Protein AF-A0A9D6NL72-F1 (afdb_monomer_lite)

Sequence (168 aa):
MSGSTNFSNKGLKDNWEESTFVHFDPADEEAMTNRAQSVAQFDDLWKNEAFELTSRDVAAYWKRYKPEEGREYQIREAQQAAVNDVIHRIEEYERQSARWVQSLTRREDIANRAEELRSKGIAEGYADLMAIREVLGDRAYYEGLYEMPAYKELRELQTSIREWKERG

pLDDT: mean 90.3, std 6.13, range [62.0, 96.88]

Structure (mmCIF, N/CA/C/O backbone):
data_AF-A0A9D6NL72-F1
#
_entry.id   AF-A0A9D6NL72-F1
#
loop_
_atom_site.group_PDB
_atom_site.id
_atom_site.type_symbol
_atom_site.label_atom_id
_atom_site.label_alt_id
_atom_site.label_comp_id
_atom_site.label_asym_id
_atom_site.label_entity_id
_atom_site.label_seq_id
_atom_site.pdbx_PDB_ins_code
_atom_site.Cartn_x
_atom_site.Cartn_y
_atom_site.Cartn_z
_atom_site.occupancy
_atom_site.B_iso_or_equiv
_atom_site.auth_seq_id
_atom_site.auth_comp_id
_atom_site.auth_asym_id
_atom_site.auth_atom_id
_atom_site.pdbx_PDB_model_num
ATOM 1 N N . MET A 1 1 ? -1.101 -17.900 13.205 1.00 63.72 1 MET A N 1
ATOM 2 C CA . MET A 1 1 ? 0.141 -17.528 13.915 1.00 63.72 1 MET A CA 1
ATOM 3 C C . MET A 1 1 ? 0.130 -16.018 14.017 1.00 63.72 1 MET A C 1
ATOM 5 O O . MET A 1 1 ? -0.232 -15.385 13.035 1.00 63.72 1 MET A O 1
ATOM 9 N N . SER A 1 2 ? 0.420 -15.472 15.189 1.00 75.69 2 SER A N 1
ATOM 10 C CA . SER A 1 2 ? 0.503 -14.028 15.437 1.00 75.69 2 SER A CA 1
ATOM 11 C C . SER A 1 2 ? 1.735 -13.776 16.296 1.00 75.69 2 SER A C 1
ATOM 13 O O . SER A 1 2 ? 2.077 -14.640 17.100 1.00 75.69 2 SER A O 1
ATOM 15 N N . GLY A 1 3 ? 2.426 -12.659 16.118 1.00 79.00 3 GLY A N 1
ATOM 16 C CA . GLY A 1 3 ? 3.659 -12.393 16.849 1.00 79.00 3 GLY A CA 1
ATOM 17 C C . GLY A 1 3 ? 4.455 -11.233 16.273 1.00 79.00 3 GLY A C 1
ATOM 18 O O . GLY A 1 3 ? 4.013 -10.571 15.335 1.00 79.00 3 GLY A O 1
ATOM 19 N N . SER A 1 4 ? 5.640 -11.015 16.834 1.00 80.81 4 SER A N 1
ATOM 20 C CA . SER A 1 4 ? 6.586 -9.981 16.398 1.00 80.81 4 SER A CA 1
ATOM 21 C C . SER A 1 4 ? 7.602 -10.492 15.365 1.00 80.81 4 SER A C 1
ATOM 23 O O . SER A 1 4 ? 8.310 -9.711 14.731 1.00 80.81 4 SER A O 1
ATOM 25 N N . THR A 1 5 ? 7.654 -11.810 15.143 1.00 81.06 5 THR A N 1
ATOM 26 C CA . THR A 1 5 ? 8.621 -12.447 14.246 1.00 81.06 5 THR A CA 1
ATOM 27 C C . THR A 1 5 ? 8.375 -12.106 12.774 1.00 81.06 5 THR A C 1
ATOM 29 O O . THR A 1 5 ? 7.469 -12.634 12.131 1.00 81.06 5 THR A O 1
ATOM 32 N N . ASN A 1 6 ? 9.275 -11.312 12.195 1.00 78.25 6 ASN A N 1
ATOM 33 C CA . ASN A 1 6 ? 9.393 -11.174 10.743 1.00 78.25 6 ASN A CA 1
ATOM 34 C C . ASN A 1 6 ? 10.113 -12.387 10.129 1.00 78.25 6 ASN A C 1
ATOM 36 O O . ASN A 1 6 ? 11.106 -12.870 10.681 1.00 78.25 6 ASN A O 1
ATOM 40 N N . PHE A 1 7 ? 9.697 -12.820 8.931 1.00 78.00 7 PHE A N 1
ATOM 41 C CA . PHE A 1 7 ? 10.355 -13.886 8.152 1.00 78.00 7 PHE A CA 1
ATOM 42 C C . PHE A 1 7 ? 11.692 -13.423 7.548 1.00 78.00 7 PHE A C 1
ATOM 44 O O . PHE A 1 7 ? 11.867 -13.294 6.340 1.00 78.00 7 PHE A O 1
ATOM 51 N N . SER A 1 8 ? 12.666 -13.171 8.415 1.00 79.69 8 SER A N 1
ATOM 52 C CA . SER A 1 8 ? 14.038 -12.820 8.059 1.00 79.69 8 SER A CA 1
ATOM 53 C C . SER A 1 8 ? 15.014 -13.700 8.834 1.00 79.69 8 SER A C 1
ATOM 55 O O . SER A 1 8 ? 14.681 -14.211 9.901 1.00 79.69 8 SER A O 1
ATOM 57 N N . ASN A 1 9 ? 16.244 -13.860 8.331 1.00 77.38 9 ASN A N 1
ATOM 58 C CA . ASN A 1 9 ? 17.269 -14.636 9.042 1.00 77.38 9 ASN A CA 1
ATOM 59 C C . ASN A 1 9 ? 17.482 -14.133 10.477 1.00 77.38 9 ASN A C 1
ATOM 61 O O . ASN A 1 9 ? 17.603 -14.951 11.380 1.00 77.38 9 ASN A O 1
ATOM 65 N N . LYS A 1 10 ? 17.467 -12.809 10.681 1.00 82.00 10 LYS A N 1
ATOM 66 C CA . LYS A 1 10 ? 17.586 -12.207 12.013 1.00 82.00 10 LYS A CA 1
ATOM 67 C C . LYS A 1 10 ? 16.342 -12.447 12.864 1.00 82.00 10 LYS A C 1
ATOM 69 O O . LYS A 1 10 ? 16.473 -12.896 13.992 1.00 82.00 10 LYS A O 1
ATOM 74 N N . GLY A 1 11 ? 15.148 -12.215 12.315 1.00 76.69 11 GLY A N 1
ATOM 75 C CA . GLY A 1 11 ? 13.885 -12.422 13.034 1.00 76.69 11 GLY A CA 1
ATOM 76 C C . GLY A 1 11 ? 13.676 -13.870 13.487 1.00 76.69 11 GLY A C 1
ATOM 77 O O . GLY A 1 11 ? 13.162 -14.105 14.570 1.00 76.69 11 GLY A O 1
ATOM 78 N N . LEU A 1 12 ? 14.128 -14.845 12.693 1.00 82.19 12 LEU A N 1
ATOM 79 C CA . LEU A 1 12 ? 13.961 -16.271 12.991 1.00 82.19 12 LEU A CA 1
ATOM 80 C C . LEU A 1 12 ? 15.052 -16.868 13.896 1.00 82.19 12 LEU A C 1
ATOM 82 O O . LEU A 1 12 ? 14.870 -17.987 14.373 1.00 82.19 12 LEU A O 1
ATOM 86 N N . LYS A 1 13 ? 16.204 -16.203 14.068 1.00 79.88 13 LYS A N 1
ATOM 87 C CA . LYS A 1 13 ? 17.376 -16.800 14.744 1.00 79.88 13 LYS A CA 1
ATOM 88 C C . LYS A 1 13 ? 18.027 -15.929 15.808 1.00 79.88 13 LYS A C 1
ATOM 90 O O . LYS A 1 13 ? 18.525 -16.474 16.787 1.00 79.88 13 LYS A O 1
ATOM 95 N N . ASP A 1 14 ? 18.061 -14.619 15.596 1.00 79.75 14 ASP A N 1
ATOM 96 C CA . ASP A 1 14 ? 18.924 -13.716 16.360 1.00 79.75 14 ASP A CA 1
ATOM 97 C C . ASP A 1 14 ? 18.118 -12.788 17.274 1.00 79.75 14 ASP A C 1
ATOM 99 O O . ASP A 1 14 ? 18.535 -12.497 18.394 1.00 79.75 14 ASP A O 1
ATOM 103 N N . ASN A 1 15 ? 16.969 -12.304 16.798 1.00 84.38 15 ASN A N 1
ATOM 104 C CA . ASN A 1 15 ? 16.123 -11.403 17.563 1.00 84.38 15 ASN A CA 1
ATOM 105 C C . ASN A 1 15 ? 15.346 -12.164 18.644 1.00 84.38 15 ASN A C 1
ATOM 107 O O . ASN A 1 15 ? 14.876 -13.282 18.430 1.00 84.38 15 ASN A O 1
ATOM 111 N N . TRP A 1 16 ? 15.148 -11.508 19.787 1.00 78.31 16 TRP A N 1
ATOM 112 C CA . TRP A 1 16 ? 14.201 -11.971 20.794 1.00 78.31 16 TRP A CA 1
ATOM 113 C C . TRP A 1 16 ? 12.782 -11.624 20.344 1.00 78.31 16 TRP A C 1
ATOM 115 O O . TRP A 1 16 ? 12.277 -10.541 20.629 1.00 78.31 16 TRP A O 1
ATOM 125 N N . GLU A 1 17 ? 12.172 -12.533 19.595 1.00 84.00 17 GLU A N 1
ATOM 126 C CA . GLU A 1 17 ? 10.813 -12.390 19.078 1.00 84.00 17 GLU A CA 1
ATOM 127 C C . GLU A 1 17 ? 9.864 -13.364 19.783 1.00 84.00 17 GLU A C 1
ATOM 129 O O . GLU A 1 17 ? 10.260 -14.461 20.182 1.00 84.00 17 GLU A O 1
ATOM 134 N N . GLU A 1 18 ? 8.590 -12.992 19.882 1.00 81.12 18 GLU A N 1
ATOM 135 C CA . GLU A 1 18 ? 7.537 -13.861 20.402 1.00 81.12 18 GLU A CA 1
ATOM 136 C C . GLU A 1 18 ? 6.567 -14.232 19.279 1.00 81.12 18 GLU A C 1
ATOM 138 O O . GLU A 1 18 ? 6.114 -13.381 18.510 1.00 81.12 18 GLU A O 1
ATOM 143 N N . SER A 1 19 ? 6.260 -15.524 19.175 1.00 82.38 19 SER A N 1
ATOM 144 C CA . SER A 1 19 ? 5.306 -16.069 18.212 1.00 82.38 19 SER A CA 1
ATOM 145 C C . SER A 1 19 ? 4.296 -16.952 18.928 1.00 82.38 19 SER A C 1
ATOM 147 O O . SER A 1 19 ? 4.653 -17.947 19.558 1.00 82.38 19 SER A O 1
ATOM 149 N N . THR A 1 20 ? 3.022 -16.627 18.758 1.00 80.69 20 THR A N 1
ATOM 150 C CA . THR A 1 20 ? 1.893 -17.359 19.325 1.00 80.69 20 THR A CA 1
ATOM 151 C C . THR A 1 20 ? 1.217 -18.200 18.251 1.00 80.69 20 THR A C 1
ATOM 153 O O . THR A 1 20 ? 0.827 -17.731 17.169 1.00 80.69 20 THR A O 1
ATOM 156 N N . PHE A 1 21 ? 1.041 -19.479 18.567 1.00 82.31 21 PHE A N 1
ATOM 157 C CA . PHE A 1 21 ? 0.186 -20.366 17.797 1.00 82.31 21 PHE A CA 1
ATOM 158 C C . PHE A 1 21 ? -1.257 -20.225 18.281 1.00 82.31 21 PHE A C 1
ATOM 160 O O . PHE A 1 21 ? -1.546 -20.415 19.458 1.00 82.31 21 PHE A O 1
ATOM 167 N N . VAL A 1 22 ? -2.157 -19.894 17.358 1.00 80.75 22 VAL A N 1
ATOM 168 C CA . VAL A 1 22 ? -3.591 -19.765 17.632 1.00 80.75 22 VAL A CA 1
ATOM 169 C C . VAL A 1 22 ? -4.290 -20.957 16.995 1.00 80.75 22 VAL A C 1
ATOM 171 O O . VAL A 1 22 ? -4.185 -21.155 15.782 1.00 80.75 22 VAL A O 1
ATOM 174 N N . HIS A 1 23 ? -4.978 -21.746 17.817 1.00 84.75 23 HIS A N 1
ATOM 175 C CA . HIS A 1 23 ? -5.867 -22.813 17.376 1.00 84.75 23 HIS A CA 1
ATOM 176 C C . HIS A 1 23 ? -7.314 -22.348 17.537 1.00 84.75 23 HIS A C 1
ATOM 178 O O . HIS A 1 23 ? -7.671 -21.829 18.590 1.00 84.75 23 HIS A O 1
ATOM 184 N N . PHE A 1 24 ? -8.128 -22.532 16.500 1.00 85.62 24 PHE A N 1
ATOM 185 C CA . PHE A 1 24 ? -9.553 -22.216 16.537 1.00 85.62 24 PHE A CA 1
ATOM 186 C C . PHE A 1 24 ? -10.331 -23.517 16.704 1.00 85.62 24 PHE A C 1
ATOM 188 O O . PHE A 1 24 ? -10.305 -24.353 15.796 1.00 85.62 24 PHE A O 1
ATOM 195 N N . ASP A 1 25 ? -10.989 -23.685 17.850 1.00 88.44 25 ASP A N 1
ATOM 196 C CA . ASP A 1 25 ? -11.891 -24.810 18.083 1.00 88.44 25 ASP A CA 1
ATOM 197 C C . ASP A 1 25 ? -13.162 -24.621 17.232 1.00 88.44 25 ASP A C 1
ATOM 199 O O . ASP A 1 25 ? -13.852 -23.614 17.393 1.00 88.44 25 ASP A O 1
ATOM 203 N N . PRO A 1 26 ? -13.497 -25.552 16.319 1.00 89.44 26 PRO A N 1
ATOM 204 C CA . PRO A 1 26 ? -14.709 -25.455 15.511 1.00 89.44 26 PRO A CA 1
ATOM 205 C C . PRO A 1 26 ? -16.014 -25.467 16.320 1.00 89.44 26 PRO A C 1
ATOM 207 O O . PRO A 1 26 ? -17.045 -25.075 15.777 1.00 89.44 26 PRO A O 1
ATOM 210 N N . ALA A 1 27 ? -15.990 -25.953 17.566 1.00 91.88 27 ALA A N 1
ATOM 211 C CA . ALA A 1 27 ? -17.151 -25.974 18.455 1.00 91.88 27 ALA A CA 1
ATOM 212 C C . ALA A 1 27 ? -17.372 -24.645 19.203 1.00 91.88 27 ALA A C 1
ATOM 214 O O . ALA A 1 27 ? -18.430 -24.461 19.804 1.00 91.88 27 ALA A O 1
ATOM 215 N N . ASP A 1 28 ? -16.401 -23.731 19.165 1.00 92.12 28 ASP A N 1
ATOM 216 C CA . ASP A 1 28 ? -16.479 -22.410 19.784 1.00 92.12 28 ASP A CA 1
ATOM 217 C C . ASP A 1 28 ? -16.898 -21.360 18.737 1.00 92.12 28 ASP A C 1
ATOM 219 O O . ASP A 1 28 ? -16.145 -21.003 17.823 1.00 92.12 28 ASP A O 1
ATOM 223 N N . GLU A 1 29 ? -18.133 -20.866 18.860 1.00 90.25 29 GLU A N 1
ATOM 224 C CA . GLU A 1 29 ? -18.705 -19.871 17.945 1.00 90.25 29 GLU A CA 1
ATOM 225 C C . GLU A 1 29 ? -17.948 -18.532 17.969 1.00 90.25 29 GLU A C 1
ATOM 227 O O . GLU A 1 29 ? -17.816 -17.876 16.928 1.00 90.25 29 GLU A O 1
ATOM 232 N N . GLU A 1 30 ? -17.408 -18.127 19.122 1.00 86.94 30 GLU A N 1
ATOM 233 C CA . GLU A 1 30 ? -16.637 -16.890 19.255 1.00 86.94 30 GLU A CA 1
ATOM 234 C C . GLU A 1 30 ? -15.282 -17.037 18.553 1.00 86.94 30 GLU A C 1
ATOM 236 O O . GLU A 1 30 ? -14.889 -16.182 17.752 1.00 86.94 30 GLU A O 1
ATOM 241 N N . ALA A 1 31 ? -14.604 -18.172 18.755 1.00 85.56 31 ALA A N 1
ATOM 242 C CA . ALA A 1 31 ? -13.355 -18.485 18.062 1.00 85.56 31 ALA A CA 1
ATOM 243 C C . ALA A 1 31 ? -13.540 -18.510 16.534 1.00 85.56 31 ALA A C 1
ATOM 245 O O . ALA A 1 31 ? -12.722 -17.960 15.788 1.00 85.56 31 ALA A O 1
ATOM 246 N N . MET A 1 32 ? -14.636 -19.100 16.053 1.00 89.94 32 MET A N 1
ATOM 247 C CA . MET A 1 32 ? -14.954 -19.143 14.625 1.00 89.94 32 MET A CA 1
ATOM 248 C C . MET A 1 32 ? -15.306 -17.766 14.051 1.00 89.94 32 MET A C 1
ATOM 250 O O . MET A 1 32 ? -14.916 -17.463 12.918 1.00 89.94 32 MET A O 1
ATOM 254 N N . THR A 1 33 ? -15.958 -16.907 14.836 1.00 86.56 33 THR A N 1
ATOM 255 C CA . THR A 1 33 ? -16.224 -15.510 14.461 1.00 86.56 33 THR A CA 1
ATOM 256 C C . THR A 1 33 ? -14.925 -14.716 14.335 1.00 86.56 33 THR A C 1
ATOM 258 O O . THR A 1 33 ? -14.700 -14.066 13.312 1.00 86.56 33 THR A O 1
ATOM 261 N N . ASN A 1 34 ? -14.021 -14.833 15.311 1.00 83.69 34 ASN A N 1
ATOM 262 C CA . ASN A 1 34 ? -12.712 -14.175 15.279 1.00 83.69 34 ASN A CA 1
ATOM 263 C C . ASN A 1 34 ? -11.877 -14.633 14.075 1.00 83.69 34 ASN A C 1
ATOM 265 O O . ASN A 1 34 ? -11.286 -13.813 13.372 1.00 83.69 34 ASN A O 1
ATOM 269 N N . ARG A 1 35 ? -11.889 -15.937 13.767 1.00 85.94 35 ARG A N 1
ATOM 270 C CA . ARG A 1 35 ? -11.243 -16.474 12.563 1.00 85.94 35 ARG A CA 1
ATOM 271 C C . ARG A 1 35 ? -11.815 -15.854 11.288 1.00 85.94 35 ARG A C 1
ATOM 273 O O . ARG A 1 35 ? -11.047 -15.463 10.410 1.00 85.94 35 ARG A O 1
ATOM 280 N N . ALA A 1 36 ? -13.141 -15.784 11.170 1.00 87.38 36 ALA A N 1
ATOM 281 C CA . ALA A 1 36 ? -13.799 -15.202 10.003 1.00 87.38 36 ALA A CA 1
ATOM 282 C C . ALA A 1 36 ? -13.441 -13.717 9.836 1.00 87.38 36 ALA A C 1
ATOM 284 O O . ALA A 1 36 ? -13.158 -13.283 8.721 1.00 87.38 36 ALA A O 1
ATOM 285 N N . GLN A 1 37 ? -13.369 -12.963 10.937 1.00 84.56 37 GLN A N 1
ATOM 286 C CA . GLN A 1 37 ? -12.920 -11.570 10.923 1.00 84.56 37 GLN A CA 1
ATOM 287 C C . GLN A 1 37 ? -11.466 -11.433 10.460 1.00 84.56 37 GLN A C 1
ATOM 289 O O . GLN A 1 37 ? -11.192 -10.605 9.596 1.00 84.56 37 GLN A O 1
ATOM 294 N N . SER A 1 38 ? -10.540 -12.261 10.959 1.00 83.06 38 SER A N 1
ATOM 295 C CA . SER A 1 38 ? -9.140 -12.226 10.506 1.00 83.06 38 SER A CA 1
ATOM 296 C C . SER A 1 38 ? -9.000 -12.534 9.011 1.00 83.06 38 SER A C 1
ATOM 298 O O . SER A 1 38 ? -8.210 -11.895 8.321 1.00 83.06 38 SER A O 1
ATOM 300 N N . VAL A 1 39 ? -9.779 -13.490 8.491 1.00 87.88 39 VAL A N 1
ATOM 301 C CA . VAL A 1 39 ? -9.806 -13.795 7.050 1.00 87.88 39 VAL A CA 1
ATOM 302 C C . VAL A 1 39 ? -10.360 -12.615 6.256 1.00 87.88 39 VAL A C 1
ATOM 304 O O . VAL A 1 39 ? -9.763 -12.224 5.259 1.00 87.88 39 VAL A O 1
ATOM 307 N N . ALA A 1 40 ? -11.460 -12.012 6.711 1.00 87.38 40 ALA A N 1
ATOM 308 C CA . ALA A 1 40 ? -12.051 -10.856 6.046 1.00 87.38 40 ALA A CA 1
ATOM 309 C C . ALA A 1 40 ? -11.088 -9.658 6.001 1.00 87.38 40 ALA A C 1
ATOM 311 O O . ALA A 1 40 ? -10.988 -9.005 4.968 1.00 87.38 40 ALA A O 1
ATOM 312 N N . GLN A 1 41 ? -10.344 -9.406 7.084 1.00 83.69 41 GLN A N 1
ATOM 313 C CA . GLN A 1 41 ? -9.310 -8.367 7.130 1.00 83.69 41 GLN A CA 1
ATOM 314 C C . GLN A 1 41 ? -8.176 -8.646 6.138 1.00 83.69 41 GLN A C 1
ATOM 316 O O . GLN A 1 41 ? -7.761 -7.745 5.414 1.00 83.69 41 GLN A O 1
ATOM 321 N N . PHE A 1 42 ? -7.695 -9.890 6.063 1.00 86.94 42 PHE A N 1
ATOM 322 C CA . PHE A 1 42 ? -6.684 -10.265 5.075 1.00 86.94 42 PHE A CA 1
ATOM 323 C C . PHE A 1 42 ? -7.188 -10.056 3.640 1.00 86.94 42 PHE A C 1
ATOM 325 O O . PHE A 1 42 ? -6.479 -9.479 2.819 1.00 86.94 42 PHE A O 1
ATOM 332 N N . ASP A 1 43 ? -8.414 -10.488 3.344 1.00 89.56 43 ASP A N 1
ATOM 333 C CA . ASP A 1 43 ? -9.018 -10.331 2.020 1.00 89.56 43 ASP A CA 1
ATOM 334 C C . ASP A 1 43 ? -9.224 -8.858 1.641 1.00 89.56 43 ASP A C 1
ATOM 336 O O . ASP A 1 43 ? -9.086 -8.513 0.467 1.00 89.56 43 ASP A O 1
ATOM 340 N N . ASP A 1 44 ? -9.566 -8.002 2.607 1.00 84.88 44 ASP A N 1
ATOM 341 C CA . ASP A 1 44 ? -9.699 -6.552 2.422 1.00 84.88 44 ASP A CA 1
ATOM 342 C C . ASP A 1 44 ? -8.356 -5.942 2.000 1.00 84.88 44 ASP A C 1
ATOM 344 O O . ASP A 1 44 ? -8.259 -5.329 0.935 1.00 84.88 44 ASP A O 1
ATOM 348 N N . LEU A 1 45 ? -7.291 -6.219 2.762 1.00 85.25 45 LEU A N 1
ATOM 349 C CA . LEU A 1 45 ? -5.929 -5.776 2.446 1.00 85.25 45 LEU A CA 1
ATOM 350 C C . LEU A 1 45 ? -5.467 -6.304 1.084 1.00 85.25 45 LEU A C 1
ATOM 352 O O . LEU A 1 45 ? -4.944 -5.556 0.258 1.00 85.25 45 LEU A O 1
ATOM 356 N N . TRP A 1 46 ? -5.697 -7.590 0.816 1.00 86.75 46 TRP A N 1
ATOM 357 C CA . TRP A 1 46 ? -5.306 -8.216 -0.442 1.00 86.75 46 TRP A CA 1
ATOM 358 C C . TRP A 1 46 ? -5.988 -7.567 -1.652 1.00 86.75 46 TRP A C 1
ATOM 360 O O . TRP A 1 46 ? -5.368 -7.393 -2.698 1.00 86.75 46 TRP A O 1
ATOM 370 N N . LYS A 1 47 ? -7.267 -7.200 -1.530 1.00 86.38 47 LYS A N 1
ATOM 371 C CA . LYS A 1 47 ? -8.033 -6.606 -2.634 1.00 86.38 47 LYS A CA 1
ATOM 372 C C . LYS A 1 47 ? -7.748 -5.120 -2.815 1.00 86.38 47 LYS A C 1
ATOM 374 O O . LYS A 1 47 ? -7.687 -4.661 -3.955 1.00 86.38 47 LYS A O 1
ATOM 379 N N . ASN A 1 48 ? -7.610 -4.381 -1.717 1.00 82.31 48 ASN A N 1
ATOM 380 C CA . ASN A 1 48 ? -7.623 -2.920 -1.748 1.00 82.31 48 ASN A CA 1
ATOM 381 C C . ASN A 1 48 ? -6.233 -2.288 -1.632 1.00 82.31 48 ASN A C 1
ATOM 383 O O . ASN A 1 48 ? -6.052 -1.156 -2.087 1.00 82.31 48 ASN A O 1
ATOM 387 N N . GLU A 1 49 ? -5.265 -3.002 -1.053 1.00 81.19 49 GLU A N 1
ATOM 388 C CA . GLU A 1 49 ? -3.965 -2.444 -0.660 1.00 81.19 49 GLU A CA 1
ATOM 389 C C . GLU A 1 49 ? -2.767 -3.209 -1.242 1.00 81.19 49 GLU A C 1
ATOM 391 O O . GLU A 1 49 ? -1.655 -2.680 -1.266 1.00 81.19 49 GLU A O 1
ATOM 396 N N . ALA A 1 50 ? -2.965 -4.418 -1.779 1.00 84.56 50 ALA A N 1
ATOM 397 C CA . ALA A 1 50 ? -1.886 -5.162 -2.420 1.00 84.56 50 ALA A CA 1
ATOM 398 C C . ALA A 1 50 ? -1.465 -4.546 -3.766 1.00 84.56 50 ALA A C 1
ATOM 400 O O . ALA A 1 50 ? -2.283 -4.143 -4.598 1.00 84.56 50 ALA A O 1
ATOM 401 N N . PHE A 1 51 ? -0.155 -4.551 -4.013 1.00 84.50 51 PHE A N 1
ATOM 402 C CA . PHE A 1 51 ? 0.436 -4.143 -5.281 1.00 84.50 51 PHE A CA 1
ATOM 403 C C . PHE A 1 51 ? 1.171 -5.319 -5.927 1.00 84.50 51 PHE A C 1
ATOM 405 O O . PHE A 1 51 ? 2.200 -5.777 -5.432 1.00 84.50 51 PHE A O 1
ATOM 412 N N . GLU A 1 52 ? 0.646 -5.810 -7.051 1.00 86.12 52 GLU A N 1
ATOM 413 C CA . GLU A 1 52 ? 1.249 -6.916 -7.795 1.00 86.12 52 GLU A CA 1
ATOM 414 C C . GLU A 1 52 ? 2.084 -6.403 -8.972 1.00 86.12 52 GLU A C 1
ATOM 416 O O . GLU A 1 52 ? 1.568 -5.772 -9.904 1.00 86.12 52 GLU A O 1
ATOM 421 N N . LEU A 1 53 ? 3.382 -6.718 -8.956 1.00 86.12 53 LEU A N 1
ATOM 422 C CA . LEU A 1 53 ? 4.279 -6.452 -10.072 1.00 86.12 53 LEU A CA 1
ATOM 423 C C . LEU A 1 53 ? 5.437 -7.453 -10.100 1.00 86.12 53 LEU A C 1
ATOM 425 O O . LEU A 1 53 ? 6.106 -7.684 -9.096 1.00 86.12 53 LEU A O 1
ATOM 429 N N . THR A 1 54 ? 5.716 -8.027 -11.271 1.00 91.00 54 THR A N 1
ATOM 430 C CA . THR A 1 54 ? 6.847 -8.950 -11.432 1.00 91.00 54 THR A CA 1
ATOM 431 C C . THR A 1 54 ? 8.122 -8.170 -11.752 1.00 91.00 54 THR A C 1
ATOM 433 O O . THR A 1 54 ? 8.170 -7.429 -12.733 1.00 91.00 54 THR A O 1
ATOM 436 N N . SER A 1 55 ? 9.200 -8.386 -10.994 1.00 91.00 55 SER A N 1
ATOM 437 C CA . SER A 1 55 ? 10.495 -7.714 -11.221 1.00 91.00 55 SER A CA 1
ATOM 438 C C . SER A 1 55 ? 11.072 -7.965 -12.619 1.00 91.00 55 SER A C 1
ATOM 440 O O . SER A 1 55 ? 11.667 -7.073 -13.224 1.00 91.00 55 SER A O 1
ATOM 442 N N . ARG A 1 56 ? 10.848 -9.163 -13.179 1.00 93.62 56 ARG A N 1
ATOM 443 C CA . ARG A 1 56 ? 11.181 -9.490 -14.574 1.00 93.62 56 ARG A CA 1
ATOM 444 C C . ARG A 1 56 ? 10.417 -8.616 -15.567 1.00 93.62 56 ARG A C 1
ATOM 446 O O . ARG A 1 56 ? 11.033 -8.164 -16.525 1.00 93.62 56 ARG A O 1
ATOM 453 N N . ASP A 1 57 ? 9.129 -8.370 -15.343 1.00 94.81 57 ASP A N 1
ATOM 454 C CA . ASP A 1 57 ? 8.296 -7.571 -16.250 1.00 94.81 57 ASP A CA 1
ATOM 455 C C . ASP A 1 57 ? 8.717 -6.101 -16.233 1.00 94.81 57 ASP A C 1
ATOM 457 O O . ASP A 1 57 ? 8.849 -5.487 -17.289 1.00 94.81 57 ASP A O 1
ATOM 461 N N . VAL A 1 58 ? 9.031 -5.561 -15.052 1.00 95.19 58 VAL A N 1
ATOM 462 C CA . VAL A 1 58 ? 9.602 -4.213 -14.902 1.00 95.19 58 VAL A CA 1
ATOM 463 C C . VAL A 1 58 ? 10.928 -4.100 -15.649 1.00 95.19 58 VAL A C 1
ATOM 465 O O . VAL A 1 58 ? 11.115 -3.202 -16.472 1.00 95.19 58 VAL A O 1
ATOM 468 N N . ALA A 1 59 ? 11.844 -5.042 -15.414 1.00 95.50 59 ALA A N 1
ATOM 469 C CA . ALA A 1 59 ? 13.143 -5.054 -16.071 1.00 95.50 59 ALA A CA 1
ATOM 470 C C . ALA A 1 59 ? 13.010 -5.199 -17.598 1.00 95.50 59 ALA A C 1
ATOM 472 O O . ALA A 1 59 ? 13.695 -4.504 -18.351 1.00 95.50 59 ALA A O 1
ATOM 473 N N 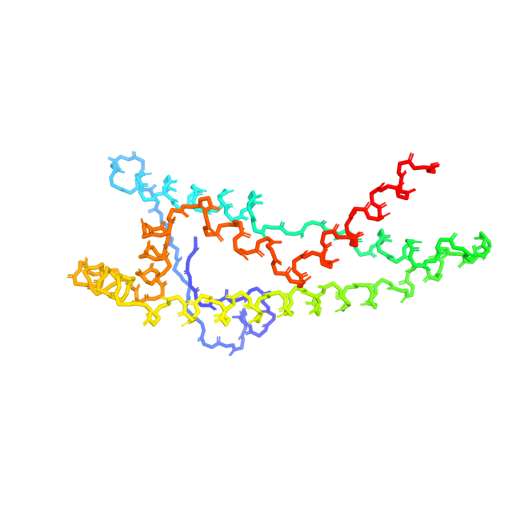. ALA A 1 60 ? 12.104 -6.057 -18.072 1.00 95.00 60 ALA A N 1
ATOM 474 C CA . ALA A 1 60 ? 11.819 -6.228 -19.492 1.00 95.00 60 ALA A CA 1
ATOM 475 C C . ALA A 1 60 ? 11.243 -4.951 -20.114 1.00 95.00 60 ALA A C 1
ATOM 477 O O . ALA A 1 60 ? 11.728 -4.506 -21.157 1.00 95.00 60 ALA A O 1
ATOM 478 N N . TYR A 1 61 ? 10.306 -4.299 -19.426 1.00 95.69 61 TYR A N 1
ATOM 479 C CA . TYR A 1 61 ? 9.762 -3.011 -19.831 1.00 95.69 61 TYR A CA 1
ATOM 480 C C . TYR A 1 61 ? 10.857 -1.940 -19.926 1.00 95.69 61 TYR A C 1
ATOM 482 O O . TYR A 1 61 ? 10.924 -1.216 -20.919 1.00 95.69 61 TYR A O 1
ATOM 490 N N . TRP A 1 62 ? 11.783 -1.852 -18.970 1.00 95.25 62 TRP A N 1
ATOM 491 C CA . TRP A 1 62 ? 12.907 -0.907 -19.036 1.00 95.25 62 TRP A CA 1
ATOM 492 C C . TRP A 1 62 ? 13.865 -1.171 -20.203 1.00 95.25 62 TRP A C 1
ATOM 494 O O . TRP A 1 62 ? 14.464 -0.239 -20.743 1.00 95.25 62 TRP A O 1
ATOM 504 N N . LYS A 1 63 ? 14.012 -2.434 -20.617 1.00 95.44 63 LYS A N 1
ATOM 505 C CA . LYS A 1 63 ? 14.875 -2.844 -21.735 1.00 95.44 63 LYS A CA 1
ATOM 506 C C . LYS A 1 63 ? 14.127 -2.980 -23.067 1.00 95.44 63 LYS A C 1
ATOM 508 O O . LYS A 1 63 ? 14.740 -3.400 -24.044 1.00 95.44 63 LYS A O 1
ATOM 513 N N . ARG A 1 64 ? 12.853 -2.576 -23.152 1.00 93.94 64 ARG A N 1
ATOM 514 C CA . ARG A 1 64 ? 11.985 -2.777 -24.333 1.00 93.94 64 ARG A CA 1
ATOM 515 C C . ARG A 1 64 ? 12.540 -2.238 -25.657 1.00 93.94 64 ARG A C 1
ATOM 517 O O . ARG A 1 64 ? 12.253 -2.799 -26.706 1.00 93.94 64 ARG A O 1
ATOM 524 N N . TYR A 1 65 ? 13.365 -1.190 -25.614 1.00 92.81 65 TYR A N 1
ATOM 525 C CA . TYR A 1 65 ? 13.987 -0.585 -26.802 1.00 92.81 65 TYR A CA 1
ATOM 526 C C . TYR A 1 65 ? 15.425 -1.053 -27.069 1.00 92.81 65 TYR A C 1
ATOM 528 O O . TYR A 1 65 ? 16.085 -0.536 -27.967 1.00 92.81 65 TYR A O 1
ATOM 536 N N . LYS A 1 66 ? 15.960 -1.988 -26.276 1.00 92.75 66 LYS A N 1
ATOM 537 C CA . LYS A 1 66 ? 17.302 -2.543 -26.504 1.00 92.75 66 LYS A CA 1
ATOM 538 C C . LYS A 1 66 ? 17.281 -3.543 -27.664 1.00 92.75 66 LYS A C 1
ATOM 540 O O . LYS A 1 66 ? 16.229 -4.130 -27.901 1.00 92.75 66 LYS A O 1
ATOM 545 N N . PRO A 1 67 ? 18.401 -3.776 -28.371 1.00 92.12 67 PRO A N 1
ATOM 546 C CA . PRO A 1 67 ? 18.492 -4.843 -29.373 1.00 92.12 67 PRO A CA 1
ATOM 547 C C . PRO A 1 67 ? 18.043 -6.196 -28.809 1.00 92.12 67 PRO A C 1
ATOM 549 O O . PRO A 1 67 ? 18.106 -6.396 -27.599 1.00 92.12 67 PRO A O 1
ATOM 552 N N . GLU A 1 68 ? 17.543 -7.091 -29.661 1.00 90.31 68 GLU A N 1
ATOM 553 C CA . GLU A 1 68 ? 17.100 -8.434 -29.251 1.00 90.31 68 GLU A CA 1
ATOM 554 C C . GLU A 1 68 ? 18.279 -9.297 -28.786 1.00 90.31 68 GLU A C 1
ATOM 556 O O . GLU A 1 68 ? 18.221 -9.934 -27.731 1.00 90.31 68 GLU A O 1
ATOM 561 N N . GLU A 1 69 ? 19.390 -9.232 -29.518 1.00 94.06 69 GLU A N 1
ATOM 562 C CA . GLU A 1 69 ? 20.634 -9.884 -29.135 1.00 94.06 69 GLU A CA 1
ATOM 563 C C . GLU A 1 69 ? 21.143 -9.331 -27.791 1.00 94.06 69 GLU A C 1
ATOM 565 O O . GLU A 1 69 ? 21.310 -8.124 -27.599 1.00 94.06 69 GLU A O 1
ATOM 570 N N . GLY A 1 70 ? 21.339 -10.227 -26.820 1.00 90.62 70 GLY A N 1
ATOM 571 C CA . GLY A 1 70 ? 21.777 -9.875 -25.467 1.00 90.62 70 GLY A CA 1
ATOM 572 C C . GLY A 1 70 ? 20.704 -9.240 -24.570 1.00 90.62 70 GLY A C 1
ATOM 573 O O . GLY A 1 70 ? 20.990 -8.968 -23.400 1.00 90.62 70 GLY A O 1
ATOM 574 N N . ARG A 1 71 ? 19.463 -9.039 -25.046 1.00 92.44 71 ARG A N 1
ATOM 575 C CA . ARG A 1 71 ? 18.390 -8.413 -24.249 1.00 92.44 71 ARG A CA 1
ATOM 576 C C . ARG A 1 71 ? 18.100 -9.176 -22.964 1.00 92.44 71 ARG A C 1
ATOM 578 O O . ARG A 1 71 ? 17.964 -8.570 -21.909 1.00 92.44 71 ARG A O 1
ATOM 585 N N . GLU A 1 72 ? 18.026 -10.502 -23.032 1.00 92.94 72 GLU A N 1
ATOM 586 C CA . GLU A 1 72 ? 17.685 -11.326 -21.868 1.00 92.94 72 GLU A CA 1
ATOM 587 C C . GLU A 1 72 ? 18.740 -11.251 -20.754 1.00 92.94 72 GLU A C 1
ATOM 589 O O . GLU A 1 72 ? 18.401 -11.286 -19.569 1.00 92.94 72 GLU A O 1
ATOM 594 N N . TYR A 1 73 ? 20.017 -11.106 -21.113 1.00 94.62 73 TYR A N 1
ATOM 595 C CA . TYR A 1 73 ? 21.074 -10.859 -20.136 1.00 94.62 73 TYR A CA 1
ATOM 596 C C . TYR A 1 73 ? 20.874 -9.498 -19.457 1.00 94.62 73 TYR A C 1
ATOM 598 O O . TYR A 1 73 ? 20.819 -9.424 -18.233 1.00 94.62 73 TYR A O 1
ATOM 606 N N . GLN A 1 74 ? 20.620 -8.447 -20.243 1.00 93.50 74 GLN A N 1
ATOM 607 C CA . GLN A 1 74 ? 20.360 -7.102 -19.716 1.00 93.50 74 GLN A CA 1
ATOM 608 C C . GLN A 1 74 ? 19.088 -7.020 -18.857 1.00 93.50 74 GLN A C 1
ATOM 610 O O . GLN A 1 74 ? 19.022 -6.204 -17.937 1.00 93.50 74 GLN A O 1
ATOM 615 N N . ILE A 1 75 ? 18.065 -7.830 -19.155 1.00 95.12 75 ILE A N 1
ATOM 616 C CA . ILE A 1 75 ? 16.861 -7.954 -18.320 1.00 95.12 75 ILE A CA 1
ATOM 617 C C . ILE A 1 75 ? 17.241 -8.546 -16.967 1.00 95.12 75 ILE A C 1
ATOM 619 O O . ILE A 1 75 ? 16.881 -7.972 -15.945 1.00 95.12 75 ILE A O 1
ATOM 623 N N . ARG A 1 76 ? 17.990 -9.656 -16.948 1.00 93.88 76 ARG A N 1
ATOM 624 C CA . ARG A 1 76 ? 18.439 -10.296 -15.702 1.00 93.88 76 ARG A CA 1
ATOM 625 C C . ARG A 1 76 ? 19.283 -9.356 -14.844 1.00 93.88 76 ARG A C 1
ATOM 627 O O . ARG A 1 76 ? 19.009 -9.237 -13.656 1.00 93.88 76 ARG A O 1
ATOM 634 N N . GLU A 1 77 ? 20.227 -8.631 -15.440 1.00 94.31 77 GLU A N 1
ATOM 635 C CA . GLU A 1 77 ? 21.026 -7.628 -14.718 1.00 94.31 77 GLU A CA 1
ATOM 636 C C . GLU A 1 77 ? 20.170 -6.508 -14.109 1.00 94.31 77 GLU A C 1
ATOM 638 O O . GLU A 1 77 ? 20.471 -6.002 -13.030 1.00 94.31 77 GLU A O 1
ATOM 643 N N . ALA A 1 78 ? 19.078 -6.123 -14.774 1.00 94.69 78 ALA A N 1
ATOM 644 C CA . ALA A 1 78 ? 18.202 -5.053 -14.311 1.00 94.69 78 ALA A CA 1
ATOM 645 C C . ALA A 1 78 ? 17.166 -5.491 -13.261 1.00 94.69 78 ALA A C 1
ATOM 647 O O . ALA A 1 78 ? 16.524 -4.624 -12.671 1.00 94.69 78 ALA A O 1
ATOM 648 N N . GLN A 1 79 ? 16.996 -6.792 -12.991 1.00 94.06 79 GLN A N 1
ATOM 649 C CA . GLN A 1 79 ? 15.974 -7.278 -12.053 1.00 94.06 79 GLN A CA 1
ATOM 650 C C . GLN A 1 79 ? 16.176 -6.757 -10.631 1.00 94.06 79 GLN A C 1
ATOM 652 O O . GLN A 1 79 ? 15.204 -6.365 -9.992 1.00 94.06 79 GLN A O 1
ATOM 657 N N . GLN A 1 80 ? 17.417 -6.696 -10.140 1.00 93.69 80 GLN A N 1
ATOM 658 C CA . GLN A 1 80 ? 17.673 -6.168 -8.797 1.00 93.69 80 GLN A CA 1
ATOM 659 C C . GLN A 1 80 ? 17.325 -4.678 -8.704 1.00 93.69 80 GLN A C 1
ATOM 661 O O . GLN A 1 80 ? 16.718 -4.241 -7.730 1.00 93.69 80 GLN A O 1
ATOM 666 N N . ALA A 1 81 ? 17.676 -3.902 -9.732 1.00 94.00 81 ALA A N 1
ATOM 667 C CA . ALA A 1 81 ? 17.309 -2.492 -9.799 1.00 94.00 81 ALA A CA 1
ATOM 668 C C . ALA A 1 81 ? 15.783 -2.314 -9.869 1.00 94.00 81 ALA A C 1
ATOM 670 O O . ALA A 1 81 ? 15.251 -1.424 -9.217 1.00 94.00 81 ALA A O 1
ATOM 671 N N . ALA A 1 82 ? 15.082 -3.193 -10.593 1.00 94.62 82 ALA A N 1
ATOM 672 C CA . ALA A 1 82 ? 13.622 -3.217 -10.654 1.00 94.62 82 ALA A CA 1
ATOM 673 C C . ALA A 1 82 ? 12.977 -3.504 -9.297 1.00 94.62 82 ALA A C 1
ATOM 675 O O . ALA A 1 82 ? 12.031 -2.820 -8.922 1.00 94.62 82 ALA A O 1
ATOM 676 N N . VAL A 1 83 ? 13.504 -4.472 -8.541 1.00 93.12 83 VAL A N 1
ATOM 677 C CA . VAL A 1 83 ? 13.043 -4.741 -7.171 1.00 93.12 83 VAL A CA 1
ATOM 678 C C . VAL A 1 83 ? 13.227 -3.505 -6.291 1.00 93.12 83 VAL A C 1
ATOM 680 O O . VAL A 1 83 ? 12.277 -3.077 -5.644 1.00 93.12 83 VAL A O 1
ATOM 683 N N . ASN A 1 84 ? 14.418 -2.901 -6.302 1.00 93.69 84 ASN A N 1
ATOM 684 C CA . ASN A 1 84 ? 14.716 -1.742 -5.460 1.00 93.69 84 ASN A CA 1
ATOM 685 C C . ASN A 1 84 ? 13.846 -0.522 -5.809 1.00 93.69 84 ASN A C 1
ATOM 687 O O . ASN A 1 84 ? 13.386 0.163 -4.902 1.00 93.69 84 ASN A O 1
ATOM 691 N N . ASP A 1 85 ? 13.601 -0.256 -7.098 1.00 93.88 85 ASP A N 1
ATOM 692 C CA . ASP A 1 85 ? 12.729 0.844 -7.540 1.00 93.88 85 ASP A CA 1
ATOM 693 C C . ASP A 1 85 ? 11.285 0.641 -7.062 1.00 93.88 85 ASP A C 1
ATOM 695 O O . ASP A 1 85 ? 10.686 1.557 -6.506 1.00 93.88 85 ASP A O 1
ATOM 699 N N . VAL A 1 86 ? 10.743 -0.573 -7.208 1.00 93.31 86 VAL A N 1
ATOM 700 C CA . VAL A 1 86 ? 9.381 -0.887 -6.752 1.00 93.31 86 VAL A CA 1
ATOM 701 C C . VAL A 1 86 ? 9.265 -0.773 -5.234 1.00 93.31 86 VAL A C 1
ATOM 703 O O . VAL A 1 86 ? 8.322 -0.148 -4.759 1.00 93.31 86 VAL A O 1
ATOM 706 N N . ILE A 1 87 ? 10.231 -1.308 -4.476 1.00 92.44 87 ILE A N 1
ATOM 707 C CA . ILE A 1 87 ? 10.265 -1.159 -3.012 1.00 92.44 87 ILE A CA 1
ATOM 708 C C . ILE A 1 87 ? 10.280 0.321 -2.633 1.00 92.44 87 ILE A C 1
ATOM 710 O O . ILE A 1 87 ? 9.468 0.744 -1.821 1.00 92.44 87 ILE A O 1
ATOM 714 N N . HIS A 1 88 ? 11.134 1.129 -3.262 1.00 93.25 88 HIS A N 1
ATOM 715 C CA . HIS A 1 88 ? 11.225 2.552 -2.945 1.00 93.25 88 HIS A CA 1
ATOM 716 C C . HIS A 1 88 ? 9.916 3.310 -3.212 1.00 93.25 88 HIS A C 1
ATOM 718 O O . HIS A 1 88 ? 9.525 4.183 -2.438 1.00 93.25 88 HIS A O 1
ATOM 724 N N . ARG A 1 89 ? 9.207 2.964 -4.292 1.00 94.00 89 ARG A N 1
ATOM 725 C CA . ARG A 1 89 ? 7.887 3.535 -4.598 1.00 94.00 89 ARG A CA 1
ATOM 726 C C . ARG A 1 89 ? 6.830 3.124 -3.574 1.00 94.00 89 ARG A C 1
ATOM 728 O O . ARG A 1 89 ? 6.009 3.957 -3.198 1.00 94.00 89 ARG A O 1
ATOM 735 N N . ILE A 1 90 ? 6.861 1.871 -3.113 1.00 92.75 90 ILE A N 1
ATOM 736 C CA . ILE A 1 90 ? 5.991 1.389 -2.030 1.00 92.75 90 ILE A CA 1
ATOM 737 C C . ILE A 1 90 ? 6.300 2.146 -0.734 1.00 92.75 90 ILE A C 1
ATOM 739 O O . ILE A 1 90 ? 5.383 2.694 -0.136 1.00 92.75 90 ILE A O 1
ATOM 743 N N . GLU A 1 91 ? 7.572 2.279 -0.350 1.00 92.94 91 GLU A N 1
ATOM 744 C CA . GLU A 1 91 ? 7.987 3.036 0.842 1.00 92.94 91 GLU A CA 1
ATOM 745 C C . GLU A 1 91 ? 7.538 4.505 0.790 1.00 92.94 91 GLU A C 1
ATOM 747 O O . GLU A 1 91 ? 7.162 5.090 1.808 1.00 92.94 91 GLU A O 1
ATOM 752 N N . GLU A 1 92 ? 7.592 5.137 -0.386 1.00 95.38 92 GLU A N 1
ATOM 753 C CA . GLU A 1 92 ? 7.104 6.506 -0.556 1.00 95.38 92 GLU A CA 1
ATOM 754 C C . GLU A 1 92 ? 5.578 6.582 -0.417 1.00 95.38 92 GLU A C 1
ATOM 756 O O . GLU A 1 92 ? 5.074 7.491 0.246 1.00 95.38 92 GLU A O 1
ATOM 761 N N . TYR A 1 93 ? 4.844 5.609 -0.965 1.00 94.81 93 TYR A N 1
ATOM 762 C CA . TYR A 1 93 ? 3.401 5.497 -0.753 1.00 94.81 93 TYR A CA 1
ATOM 763 C C . TYR A 1 93 ? 3.056 5.303 0.727 1.00 94.81 93 TYR A C 1
ATOM 765 O O . TYR A 1 93 ? 2.246 6.063 1.253 1.00 94.81 93 TYR A O 1
ATOM 773 N N . GLU A 1 94 ? 3.718 4.376 1.421 1.00 92.75 94 GLU A N 1
ATOM 774 C CA . GLU A 1 94 ? 3.537 4.131 2.858 1.00 92.75 94 GLU A CA 1
ATOM 775 C C . GLU A 1 94 ? 3.825 5.383 3.695 1.00 92.75 94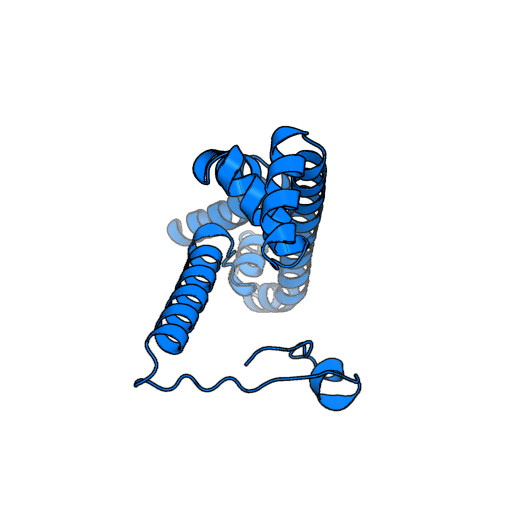 GLU A C 1
ATOM 777 O O . GLU A 1 94 ? 3.107 5.708 4.640 1.00 92.75 94 GLU A O 1
ATOM 782 N N . ARG A 1 95 ? 4.857 6.148 3.331 1.00 95.56 95 ARG A N 1
ATOM 783 C CA . ARG A 1 95 ? 5.194 7.403 4.008 1.00 95.56 95 ARG A CA 1
ATOM 784 C C . ARG A 1 95 ? 4.126 8.474 3.796 1.00 95.56 95 ARG A C 1
ATOM 786 O O . ARG A 1 95 ? 3.800 9.201 4.739 1.00 95.56 95 ARG A O 1
ATOM 793 N N . GLN A 1 96 ? 3.613 8.615 2.574 1.00 95.81 96 GLN A N 1
ATOM 794 C CA . GLN A 1 96 ? 2.545 9.570 2.268 1.00 95.81 96 GLN A CA 1
ATOM 795 C C . GLN A 1 96 ? 1.240 9.177 2.963 1.00 95.81 96 GLN A C 1
ATOM 797 O O . GLN A 1 96 ? 0.621 10.029 3.608 1.00 95.81 96 GLN A O 1
ATOM 802 N N . SER A 1 97 ? 0.868 7.897 2.909 1.00 94.12 97 SER A N 1
ATOM 803 C CA . SER A 1 97 ? -0.351 7.392 3.533 1.00 94.12 97 SER A CA 1
ATOM 804 C C . SER A 1 97 ? -0.299 7.497 5.054 1.00 94.12 97 SER A C 1
ATOM 806 O O . SER A 1 97 ? -1.247 8.006 5.650 1.00 94.12 97 SER A O 1
ATOM 808 N N . ALA A 1 98 ? 0.832 7.171 5.687 1.00 92.81 98 ALA A N 1
ATOM 809 C CA . ALA A 1 98 ? 1.012 7.329 7.129 1.00 92.81 98 ALA A CA 1
ATOM 810 C C . ALA A 1 98 ? 0.874 8.792 7.580 1.00 92.81 98 ALA A C 1
ATOM 812 O O . ALA A 1 98 ? 0.207 9.075 8.576 1.00 92.81 98 ALA A O 1
ATOM 813 N N . ARG A 1 99 ? 1.457 9.748 6.840 1.00 95.19 99 ARG A N 1
ATOM 814 C CA . ARG A 1 99 ? 1.313 11.186 7.144 1.00 95.19 99 ARG A CA 1
ATOM 815 C C . ARG A 1 99 ? -0.129 11.652 7.004 1.00 95.19 99 ARG A C 1
ATOM 817 O O . ARG A 1 99 ? -0.598 12.441 7.823 1.00 95.19 99 ARG A O 1
ATOM 824 N N . TRP A 1 100 ? -0.819 11.184 5.970 1.00 95.44 100 TRP A N 1
ATOM 825 C CA . TRP A 1 100 ? -2.219 11.516 5.757 1.00 95.44 100 TRP A CA 1
ATOM 826 C C . TRP A 1 100 ? -3.101 10.946 6.874 1.00 95.44 100 TRP A C 1
ATOM 828 O O . TRP A 1 100 ? -3.828 11.711 7.505 1.00 95.44 100 TRP A O 1
ATOM 838 N N . VAL A 1 101 ? -2.952 9.662 7.213 1.00 93.94 101 VAL A N 1
ATOM 839 C CA . VAL A 1 101 ? -3.638 9.011 8.345 1.00 93.94 101 VAL A CA 1
ATOM 840 C C . VAL A 1 101 ? -3.370 9.762 9.649 1.00 93.94 101 VAL A C 1
ATOM 842 O O . VAL A 1 101 ? -4.311 10.138 10.342 1.00 93.94 101 VAL A O 1
ATOM 845 N N . GLN A 1 102 ? -2.112 10.103 9.940 1.00 93.81 102 GLN A N 1
ATOM 846 C CA . GLN A 1 102 ? -1.750 10.898 11.118 1.00 93.81 102 GLN A CA 1
ATOM 847 C C . GLN A 1 102 ? -2.378 12.302 11.114 1.00 93.81 102 GLN A C 1
ATOM 849 O O . GLN A 1 102 ? -2.615 12.885 12.170 1.00 93.81 102 GLN A O 1
ATOM 854 N N . SER A 1 103 ? -2.636 12.890 9.944 1.00 95.44 103 SER A N 1
ATOM 855 C CA . SER A 1 103 ? -3.353 14.167 9.876 1.00 95.44 103 SER A CA 1
ATOM 856 C C . SER A 1 103 ? -4.838 14.012 10.217 1.00 95.44 103 SER A C 1
ATOM 858 O O . SER A 1 103 ? -5.410 14.902 10.844 1.00 95.44 103 SER A O 1
ATOM 860 N N . LEU A 1 104 ? -5.446 12.872 9.869 1.00 95.56 104 LEU A N 1
ATOM 861 C CA . LEU A 1 104 ? -6.852 12.579 10.143 1.00 95.56 104 LEU A CA 1
ATOM 862 C C . LEU A 1 104 ? -7.103 12.318 11.628 1.00 95.56 104 LEU A C 1
ATOM 864 O O . LEU A 1 104 ? -8.104 12.796 12.153 1.00 95.56 104 LEU A O 1
ATOM 868 N N . THR A 1 105 ? -6.178 11.654 12.328 1.00 92.75 105 THR A N 1
ATOM 869 C CA . THR A 1 105 ? -6.304 11.404 13.778 1.00 92.75 105 THR A CA 1
ATOM 870 C C . THR A 1 105 ? -6.301 12.684 14.619 1.00 92.75 105 THR A C 1
ATOM 872 O O . THR A 1 105 ? -6.717 12.665 15.772 1.00 92.75 105 THR A O 1
ATOM 875 N N . ARG A 1 106 ? -5.883 13.824 14.050 1.00 92.94 106 ARG A N 1
ATOM 876 C CA . ARG A 1 106 ? -5.949 15.144 14.703 1.00 92.94 106 ARG A CA 1
ATOM 877 C C . ARG A 1 106 ? -7.313 15.821 14.582 1.00 92.94 106 ARG A C 1
ATOM 879 O O . ARG A 1 106 ? -7.514 16.865 15.201 1.00 92.94 106 ARG A O 1
ATOM 886 N N . ARG A 1 107 ? -8.226 15.293 13.763 1.00 96.38 107 ARG A N 1
ATOM 887 C CA . ARG A 1 107 ? -9.591 15.818 13.675 1.00 96.38 107 ARG A CA 1
ATOM 888 C C . ARG A 1 107 ? -10.374 15.415 14.918 1.00 96.38 107 ARG A C 1
ATOM 890 O O . ARG A 1 107 ? -10.295 14.273 15.357 1.00 96.38 107 ARG A O 1
ATOM 897 N N . GLU A 1 108 ? -11.141 16.351 15.464 1.00 96.31 108 GLU A N 1
ATOM 898 C CA . GLU A 1 108 ? -11.846 16.173 16.737 1.00 96.31 108 GLU A CA 1
ATOM 899 C C . GLU A 1 108 ? -12.888 15.043 16.691 1.00 96.31 108 GLU A C 1
ATOM 901 O O . GLU A 1 108 ? -12.972 14.242 17.617 1.00 96.31 108 GLU A O 1
ATOM 906 N N . ASP A 1 109 ? -13.634 14.926 15.591 1.00 96.38 109 ASP A N 1
ATOM 907 C CA . ASP A 1 109 ? -14.622 13.864 15.374 1.00 96.38 109 ASP A CA 1
ATOM 908 C C . ASP A 1 109 ? -13.991 12.462 15.383 1.00 96.38 109 ASP A C 1
ATOM 910 O O . ASP A 1 109 ? -14.485 11.553 16.052 1.00 96.38 109 ASP A O 1
ATOM 914 N N . ILE A 1 110 ? -12.860 12.305 14.695 1.00 96.38 110 ILE A N 1
ATOM 915 C CA . ILE A 1 110 ? -12.093 11.056 14.638 1.00 96.38 110 ILE A CA 1
ATOM 916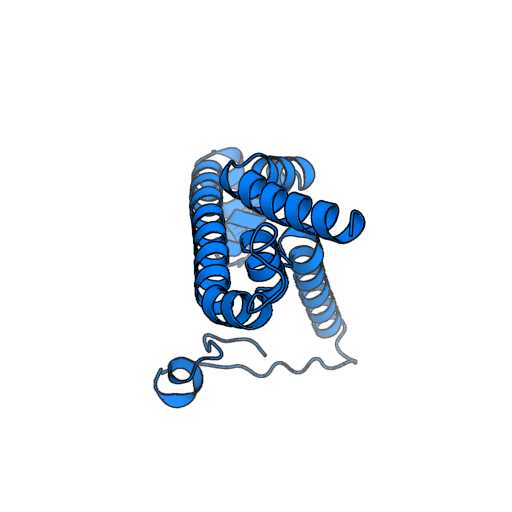 C C . ILE A 1 110 ? -11.431 10.758 15.985 1.00 96.38 110 ILE A C 1
ATOM 918 O O . ILE A 1 110 ? -11.520 9.631 16.468 1.00 96.38 110 ILE A O 1
ATOM 922 N N . ALA A 1 111 ? -10.804 11.752 16.616 1.00 95.56 111 ALA A N 1
ATOM 923 C CA . ALA A 1 111 ? -10.124 11.583 17.897 1.00 95.56 111 ALA A CA 1
ATOM 924 C C . ALA A 1 111 ? -11.091 11.144 19.007 1.00 95.56 111 ALA A C 1
ATOM 926 O O . ALA A 1 111 ? -10.788 10.213 19.755 1.00 95.56 111 ALA A O 1
ATOM 927 N N . ASN A 1 112 ? -12.276 11.762 19.072 1.00 96.75 112 ASN A N 1
ATOM 928 C CA . ASN A 1 112 ? -13.319 11.385 20.026 1.00 96.75 112 ASN A CA 1
ATOM 929 C C . ASN A 1 112 ? -13.776 9.942 19.799 1.00 96.75 112 ASN A C 1
ATOM 931 O O . ASN A 1 112 ? -13.877 9.163 20.747 1.00 96.75 112 ASN A O 1
ATOM 935 N N . ARG A 1 113 ? -13.989 9.553 18.537 1.00 96.88 113 ARG A N 1
ATOM 936 C CA . ARG A 1 113 ? -14.395 8.184 18.219 1.00 96.88 113 ARG A CA 1
ATOM 937 C C . ARG A 1 113 ? -13.302 7.160 18.532 1.00 96.88 113 ARG A C 1
ATOM 939 O O . ARG A 1 113 ? -13.601 6.084 19.049 1.00 96.88 113 ARG A O 1
ATOM 946 N N . ALA A 1 114 ? -12.043 7.491 18.265 1.00 95.75 114 ALA A N 1
ATOM 947 C CA . ALA A 1 114 ? -10.913 6.638 18.611 1.00 95.75 114 ALA A CA 1
ATOM 948 C C . ALA A 1 114 ? -10.820 6.427 20.130 1.00 95.75 114 ALA A C 1
ATOM 950 O O . ALA A 1 114 ? -10.581 5.308 20.580 1.00 95.75 114 ALA A O 1
ATOM 951 N N . GLU A 1 115 ? -11.090 7.461 20.931 1.00 96.19 115 GLU A N 1
ATOM 952 C CA . GLU A 1 115 ? -11.108 7.350 22.392 1.00 96.19 115 GLU A CA 1
ATOM 953 C C . GLU A 1 115 ? -12.241 6.449 22.900 1.00 96.19 115 GLU A C 1
ATOM 955 O O . GLU A 1 115 ? -12.023 5.598 23.764 1.00 96.19 115 GLU A O 1
ATOM 960 N N . GLU A 1 116 ? -13.436 6.546 22.310 1.00 96.19 116 GLU A N 1
ATOM 961 C CA . GLU A 1 116 ? -14.529 5.617 22.609 1.00 96.19 116 GLU A CA 1
ATOM 962 C C . GLU A 1 116 ? -14.142 4.162 22.311 1.00 96.19 116 GLU A C 1
ATOM 964 O O . GLU A 1 116 ? -14.447 3.268 23.103 1.00 96.19 116 GLU A O 1
ATOM 969 N N . LEU A 1 117 ? -13.474 3.905 21.184 1.00 94.69 117 LEU A N 1
ATOM 970 C CA . LEU A 1 117 ? -13.006 2.568 20.809 1.00 94.69 117 LEU A CA 1
ATOM 971 C C . LEU A 1 117 ? -11.910 2.066 21.762 1.00 94.69 117 LEU A C 1
ATOM 973 O O . LEU A 1 117 ? -11.972 0.919 22.210 1.00 94.69 117 LEU A O 1
ATOM 977 N N . ARG A 1 118 ? -10.967 2.929 22.157 1.00 95.12 118 ARG A N 1
ATOM 978 C CA . ARG A 1 118 ? -9.947 2.607 23.168 1.00 95.12 118 ARG A CA 1
ATOM 979 C C . ARG A 1 118 ? -10.564 2.271 24.522 1.00 95.12 118 ARG A C 1
ATOM 981 O O . ARG A 1 118 ? -10.165 1.286 25.139 1.00 95.12 118 ARG A O 1
ATOM 988 N N . SER A 1 119 ? -11.595 3.004 24.953 1.00 95.06 119 SER A N 1
ATOM 989 C CA . SER A 1 119 ? -12.310 2.717 26.210 1.00 95.06 119 SER A CA 1
ATOM 990 C C . SER A 1 119 ? -12.985 1.336 26.229 1.00 95.06 119 SER A C 1
ATOM 992 O O . SER A 1 119 ? -13.239 0.783 27.297 1.00 95.06 119 SER A O 1
ATOM 994 N N . LYS A 1 120 ? -13.226 0.748 25.048 1.00 92.62 120 LYS A N 1
ATOM 995 C CA . LYS A 1 120 ? -13.756 -0.614 24.868 1.00 92.62 120 LYS A CA 1
ATOM 996 C C . LYS A 1 120 ? -12.661 -1.685 24.801 1.00 92.62 120 LYS A C 1
ATOM 998 O O . LYS A 1 120 ? -12.972 -2.848 24.568 1.00 92.62 120 LYS A O 1
ATOM 1003 N N . GLY A 1 121 ? -11.397 -1.311 24.999 1.00 89.25 121 GLY A N 1
ATOM 1004 C CA . GLY A 1 121 ? -10.251 -2.221 24.993 1.00 89.25 121 GLY A CA 1
ATOM 1005 C C . GLY A 1 121 ? -9.613 -2.445 23.620 1.00 89.25 121 GLY A C 1
ATOM 1006 O O . GLY A 1 121 ? -8.793 -3.349 23.483 1.00 89.25 121 GLY A O 1
ATOM 1007 N N . ILE A 1 122 ? -9.957 -1.648 22.602 1.00 86.69 122 ILE A N 1
ATOM 1008 C CA . ILE A 1 122 ? -9.323 -1.737 21.278 1.00 86.69 122 ILE A CA 1
ATOM 1009 C C . ILE A 1 122 ? -7.943 -1.066 21.328 1.00 86.69 122 ILE A C 1
ATOM 1011 O O . ILE A 1 122 ? -7.797 0.041 21.847 1.00 86.69 122 ILE A O 1
ATOM 1015 N N . ALA A 1 123 ? -6.926 -1.734 20.776 1.00 86.88 123 ALA A N 1
ATOM 1016 C CA . ALA A 1 123 ? -5.559 -1.217 20.720 1.00 86.88 123 ALA A CA 1
ATOM 1017 C C . ALA A 1 123 ? -5.471 0.096 19.919 1.00 86.88 123 ALA A C 1
ATOM 1019 O O . ALA A 1 123 ? -6.150 0.250 18.908 1.00 86.88 123 ALA A O 1
ATOM 1020 N N . GLU A 1 124 ? -4.588 1.009 20.337 1.00 87.25 124 GLU A N 1
ATOM 1021 C CA . GLU A 1 124 ? -4.498 2.394 19.840 1.00 87.25 124 GLU A CA 1
ATOM 1022 C C . GLU A 1 124 ? -4.510 2.515 18.308 1.00 87.25 124 GLU A C 1
ATOM 1024 O O . GLU A 1 124 ? -5.408 3.144 17.758 1.00 87.25 124 GLU A O 1
ATOM 1029 N N . GLY A 1 125 ? -3.582 1.851 17.610 1.00 85.56 125 GLY A N 1
ATOM 1030 C CA . GLY A 1 125 ? -3.500 1.945 16.147 1.00 85.56 125 GLY A CA 1
ATOM 1031 C C . GLY A 1 125 ? -4.728 1.383 15.418 1.00 85.56 125 GLY A C 1
ATOM 1032 O O . GLY A 1 125 ? -5.139 1.923 14.392 1.00 85.56 125 GLY A O 1
ATOM 1033 N N . TYR A 1 126 ? -5.354 0.336 15.965 1.00 86.06 126 TYR A N 1
ATOM 1034 C CA . TYR A 1 126 ? -6.602 -0.203 15.418 1.00 86.06 126 TYR A CA 1
ATOM 1035 C C . TYR A 1 126 ? -7.775 0.738 15.682 1.00 86.06 126 TYR A C 1
ATOM 1037 O O . TYR A 1 126 ? -8.580 0.966 14.784 1.00 86.06 126 TYR A O 1
ATOM 1045 N N . ALA A 1 127 ? -7.855 1.314 16.883 1.00 92.06 127 ALA A N 1
ATOM 1046 C CA . ALA A 1 127 ? -8.889 2.273 17.243 1.00 92.06 127 ALA A CA 1
ATOM 1047 C C . ALA A 1 127 ? -8.836 3.515 16.344 1.00 92.06 127 ALA A C 1
ATOM 1049 O O . ALA A 1 127 ? -9.879 3.959 15.869 1.00 92.06 127 ALA A O 1
ATOM 1050 N N . ASP A 1 128 ? -7.639 4.027 16.051 1.00 93.06 128 ASP A N 1
ATOM 1051 C CA . ASP A 1 128 ? -7.452 5.170 15.156 1.00 93.06 128 ASP A CA 1
ATOM 1052 C C . ASP A 1 128 ? -7.911 4.852 13.724 1.00 93.06 128 ASP A C 1
ATOM 1054 O O . ASP A 1 128 ? -8.700 5.601 13.147 1.00 93.06 128 ASP A O 1
ATOM 1058 N N . LEU A 1 129 ? -7.475 3.723 13.151 1.00 91.81 129 LEU A N 1
ATOM 1059 C CA . LEU A 1 129 ? -7.880 3.315 11.799 1.00 91.81 129 LEU A CA 1
ATOM 1060 C C . LEU A 1 129 ? -9.386 3.040 11.698 1.00 91.81 129 LEU A C 1
ATOM 1062 O O . LEU A 1 129 ? -10.026 3.466 10.736 1.00 91.81 129 LEU A O 1
ATOM 1066 N N . MET A 1 130 ? -9.963 2.367 12.697 1.00 92.88 130 MET A N 1
ATOM 1067 C CA . MET A 1 130 ? -11.405 2.122 12.766 1.00 92.88 130 MET A CA 1
ATOM 1068 C C . MET A 1 130 ? -12.184 3.432 12.873 1.00 92.88 130 MET A C 1
ATOM 1070 O O . MET A 1 130 ? -13.134 3.629 12.124 1.00 92.88 130 MET A O 1
ATOM 1074 N N . ALA A 1 131 ? -11.763 4.356 13.739 1.00 96.38 131 ALA A N 1
ATOM 1075 C CA . ALA A 1 131 ? -12.405 5.658 13.875 1.00 96.38 131 ALA A CA 1
ATOM 1076 C C . ALA A 1 131 ? -12.357 6.456 12.568 1.00 96.38 131 ALA A C 1
ATOM 1078 O O . ALA A 1 131 ? -13.367 7.027 12.160 1.00 96.38 131 ALA A O 1
ATOM 1079 N N . ILE A 1 132 ? -11.212 6.457 11.879 1.00 96.31 132 ILE A N 1
ATOM 1080 C CA . ILE A 1 132 ? -11.073 7.104 10.571 1.00 96.31 132 ILE A CA 1
ATOM 1081 C C . ILE A 1 132 ? -12.080 6.522 9.572 1.00 96.31 132 ILE A C 1
ATOM 1083 O O . ILE A 1 132 ? -12.813 7.281 8.936 1.00 96.31 132 ILE A O 1
ATOM 1087 N N . ARG A 1 133 ? -12.134 5.191 9.441 1.00 94.19 133 ARG A N 1
ATOM 1088 C CA . ARG A 1 133 ? -13.031 4.507 8.496 1.00 94.19 133 ARG A CA 1
ATOM 1089 C C . ARG A 1 133 ? -14.507 4.700 8.845 1.00 94.19 133 ARG A C 1
ATOM 1091 O O . ARG A 1 133 ? -15.309 4.928 7.946 1.00 94.19 133 ARG A O 1
ATOM 1098 N N . GLU A 1 134 ? -14.870 4.682 10.126 1.00 95.38 134 GLU A N 1
ATOM 1099 C CA . GLU A 1 134 ? -16.250 4.906 10.576 1.00 95.38 134 GLU A CA 1
ATOM 1100 C C . GLU A 1 134 ? -16.721 6.352 10.351 1.00 95.38 134 GLU A C 1
ATOM 1102 O O . GLU A 1 134 ? -17.870 6.568 9.969 1.00 95.38 134 GLU A O 1
ATOM 1107 N N . VAL A 1 135 ? -15.847 7.342 10.562 1.00 96.44 135 VAL A N 1
ATOM 1108 C CA . VAL A 1 135 ? -16.193 8.769 10.440 1.00 96.44 135 VAL A CA 1
ATOM 1109 C C . VAL A 1 135 ? -16.174 9.243 8.987 1.00 96.44 135 VAL A C 1
ATOM 1111 O O . VAL A 1 135 ? -17.064 9.982 8.569 1.00 96.44 135 VAL A O 1
ATOM 1114 N N . LEU A 1 136 ? -15.167 8.844 8.202 1.00 95.31 136 LEU A N 1
ATOM 1115 C CA . LEU A 1 136 ? -15.074 9.215 6.785 1.00 95.31 136 LEU A CA 1
ATOM 1116 C C . LEU A 1 136 ? -15.975 8.354 5.893 1.00 95.31 136 LEU A C 1
ATOM 1118 O O . LEU A 1 136 ? -16.444 8.818 4.854 1.00 95.31 136 LEU A O 1
ATOM 1122 N N . GLY A 1 137 ? -16.190 7.099 6.284 1.00 95.06 137 GLY A N 1
ATOM 1123 C CA . GLY A 1 137 ? -16.685 6.042 5.416 1.00 95.06 137 GLY A CA 1
ATOM 1124 C C . GLY A 1 137 ? -15.567 5.429 4.566 1.00 95.06 137 GLY A C 1
ATOM 1125 O O . GLY A 1 137 ? -14.702 6.131 4.036 1.00 95.06 137 GLY A O 1
ATOM 1126 N N . ASP A 1 138 ? -15.631 4.110 4.372 1.00 90.75 138 ASP A N 1
ATOM 1127 C CA . ASP A 1 138 ? -14.635 3.330 3.621 1.00 90.75 138 ASP A CA 1
ATOM 1128 C C . ASP A 1 138 ? -14.337 3.903 2.234 1.00 90.75 138 ASP A C 1
ATOM 1130 O O . ASP A 1 138 ? -13.184 3.988 1.821 1.00 90.75 138 ASP A O 1
ATOM 1134 N N . ARG A 1 139 ? -15.371 4.359 1.519 1.00 92.12 139 ARG A N 1
ATOM 1135 C CA . ARG A 1 139 ? -15.206 4.940 0.185 1.00 92.12 139 ARG A CA 1
ATOM 1136 C C . ARG A 1 139 ? -14.292 6.167 0.204 1.00 92.12 139 ARG A C 1
ATOM 1138 O O . ARG A 1 139 ? -13.356 6.223 -0.584 1.00 92.12 139 ARG A O 1
ATOM 1145 N N . ALA A 1 140 ? -14.558 7.127 1.089 1.00 93.88 140 ALA A N 1
ATOM 1146 C CA . ALA A 1 140 ? -13.770 8.354 1.168 1.00 93.88 140 ALA A CA 1
ATOM 1147 C C . ALA A 1 140 ? -12.355 8.078 1.694 1.00 93.88 140 ALA A C 1
ATOM 1149 O O . ALA A 1 140 ? -11.400 8.731 1.275 1.00 93.88 140 ALA A O 1
ATOM 1150 N N . TYR A 1 141 ? -12.211 7.085 2.577 1.00 94.25 141 TYR A N 1
ATOM 1151 C CA . TYR A 1 141 ? -10.908 6.624 3.042 1.00 94.25 141 TYR A CA 1
ATOM 1152 C C . TYR A 1 141 ? -10.050 6.091 1.882 1.00 94.25 141 TYR A C 1
ATOM 1154 O O . TYR A 1 141 ? -8.948 6.587 1.648 1.00 94.25 141 TYR A O 1
ATOM 1162 N N . TYR A 1 142 ? -10.572 5.140 1.104 1.00 91.88 142 TYR A N 1
ATOM 1163 C CA . TYR A 1 142 ? -9.832 4.569 -0.023 1.00 91.88 142 TYR A CA 1
ATOM 1164 C C . TYR A 1 142 ? -9.635 5.561 -1.174 1.00 91.88 142 TYR A C 1
ATOM 1166 O O . TYR A 1 142 ? -8.554 5.595 -1.753 1.00 91.88 142 TYR A O 1
ATOM 1174 N N . GLU A 1 143 ? -10.616 6.420 -1.475 1.00 93.44 143 GLU A N 1
ATOM 1175 C CA . GLU A 1 143 ? -10.438 7.510 -2.447 1.00 93.44 143 GLU A CA 1
ATOM 1176 C C . GLU A 1 143 ? -9.258 8.412 -2.044 1.00 93.44 143 GLU A C 1
ATOM 1178 O O . GLU A 1 143 ? -8.388 8.681 -2.872 1.00 93.44 143 GLU A O 1
ATOM 1183 N N . GLY A 1 144 ? -9.151 8.785 -0.764 1.00 93.88 144 GLY A N 1
ATOM 1184 C CA . GLY A 1 144 ? -8.024 9.570 -0.255 1.00 93.88 144 GLY A CA 1
ATOM 1185 C C . GLY A 1 144 ? -6.667 8.876 -0.415 1.00 93.88 144 GLY A C 1
ATOM 1186 O O . GLY A 1 144 ? -5.697 9.521 -0.816 1.00 93.88 144 GLY A O 1
ATOM 1187 N N . LEU A 1 145 ? -6.597 7.562 -0.173 1.00 93.31 145 LEU A N 1
ATOM 1188 C CA . LEU A 1 145 ? -5.391 6.760 -0.426 1.00 93.31 145 LEU A CA 1
ATOM 1189 C C . LEU A 1 145 ? -5.026 6.724 -1.918 1.00 93.31 145 LEU A C 1
ATOM 1191 O O . LEU A 1 145 ? -3.861 6.888 -2.281 1.00 93.31 145 LEU A O 1
ATOM 1195 N N . TYR A 1 146 ? -6.017 6.553 -2.793 1.00 92.56 146 TYR A N 1
ATOM 1196 C CA . TYR A 1 146 ? -5.804 6.423 -4.236 1.00 92.56 146 TYR A CA 1
ATOM 1197 C C . TYR A 1 146 ? -5.472 7.747 -4.928 1.00 92.56 146 TYR A C 1
ATOM 1199 O O . TYR A 1 146 ? -4.861 7.769 -6.000 1.00 92.56 146 TYR A O 1
ATOM 1207 N N . GLU A 1 147 ? -5.846 8.872 -4.326 1.00 94.38 147 GLU A N 1
ATOM 1208 C CA . GLU A 1 147 ? -5.516 10.191 -4.851 1.00 94.38 147 GLU A CA 1
ATOM 1209 C C . GLU A 1 147 ? -4.058 10.603 -4.610 1.00 94.38 147 GLU A C 1
ATOM 1211 O O . GLU A 1 147 ? -3.582 11.539 -5.269 1.00 94.38 147 GLU A O 1
ATOM 1216 N N . MET A 1 148 ? -3.336 9.888 -3.741 1.00 94.81 148 MET A N 1
ATOM 1217 C CA . MET A 1 148 ? -1.946 10.186 -3.405 1.00 94.81 148 MET A CA 1
ATOM 1218 C C . MET A 1 148 ? -1.028 10.080 -4.632 1.00 94.81 148 MET A C 1
ATOM 1220 O O . MET A 1 148 ? -1.118 9.106 -5.386 1.00 94.81 148 MET A O 1
ATOM 1224 N N . PRO A 1 149 ? -0.101 11.038 -4.830 1.00 95.88 149 PRO A N 1
ATOM 1225 C CA . PRO A 1 149 ? 0.857 10.994 -5.934 1.00 95.88 149 PRO A CA 1
ATOM 1226 C C . PRO A 1 149 ? 1.627 9.672 -6.013 1.00 95.88 149 PRO A C 1
ATOM 1228 O O . PRO A 1 149 ? 1.689 9.069 -7.080 1.00 95.88 149 PRO A O 1
ATOM 1231 N N . ALA A 1 150 ? 2.130 9.168 -4.882 1.00 94.44 150 ALA A N 1
ATOM 1232 C CA . ALA A 1 150 ? 2.894 7.92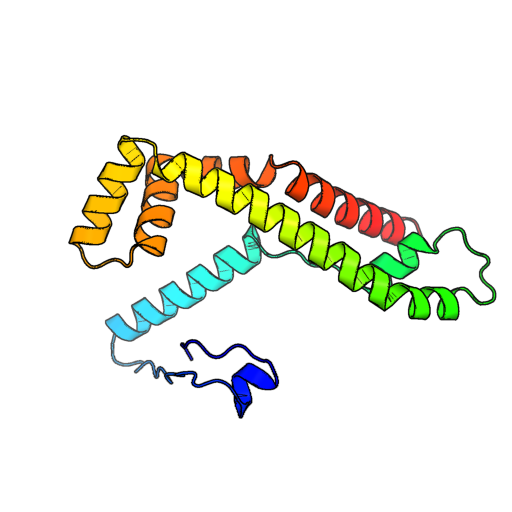1 -4.856 1.00 94.44 150 ALA A CA 1
ATOM 1233 C C . ALA A 1 150 ? 2.065 6.692 -5.276 1.00 94.44 150 ALA A C 1
ATOM 1235 O O . ALA A 1 150 ? 2.568 5.815 -5.980 1.00 94.44 150 ALA A O 1
ATOM 1236 N N . TYR A 1 151 ? 0.778 6.648 -4.909 1.00 94.19 151 TYR A N 1
ATOM 1237 C CA . TYR A 1 151 ? -0.127 5.596 -5.373 1.00 94.19 151 TYR A CA 1
ATOM 1238 C C . TYR A 1 151 ? -0.320 5.671 -6.891 1.00 94.19 151 TYR A C 1
ATOM 1240 O O . TYR A 1 151 ? -0.210 4.663 -7.590 1.00 94.19 151 TYR A O 1
ATOM 1248 N N . LYS A 1 152 ? -0.559 6.876 -7.423 1.00 95.12 152 LYS A N 1
ATOM 1249 C CA . LYS A 1 152 ? -0.725 7.094 -8.867 1.00 95.12 152 LYS A CA 1
ATOM 1250 C C . LYS A 1 152 ? 0.514 6.663 -9.645 1.00 95.12 152 LYS A C 1
ATOM 1252 O O . LYS A 1 152 ? 0.369 5.932 -10.618 1.00 95.12 152 LYS A O 1
ATOM 1257 N N . GLU A 1 153 ? 1.713 6.994 -9.172 1.00 94.31 153 GLU A N 1
ATOM 1258 C CA . GLU A 1 153 ? 2.968 6.553 -9.794 1.00 94.31 153 GLU A CA 1
ATOM 1259 C C . GLU A 1 153 ? 3.108 5.021 -9.841 1.00 94.31 153 GLU A C 1
ATOM 1261 O O . GLU A 1 153 ? 3.497 4.458 -10.869 1.00 94.31 153 GLU A O 1
ATOM 1266 N N . LEU A 1 154 ? 2.763 4.325 -8.751 1.00 93.75 154 LEU A N 1
ATOM 1267 C CA . LEU A 1 154 ? 2.743 2.858 -8.713 1.00 93.75 154 LEU A CA 1
ATOM 1268 C C . LEU A 1 154 ? 1.758 2.287 -9.747 1.00 93.75 154 LEU A C 1
ATOM 1270 O O . LEU A 1 154 ? 2.097 1.371 -10.505 1.00 93.75 154 LEU A O 1
ATOM 1274 N N . ARG A 1 155 ? 0.545 2.845 -9.821 1.00 93.69 155 ARG A N 1
ATOM 1275 C CA . ARG A 1 155 ? -0.494 2.405 -10.767 1.00 93.69 155 ARG A CA 1
ATOM 1276 C C . ARG A 1 155 ? -0.154 2.722 -12.216 1.00 93.69 155 ARG A C 1
ATOM 1278 O O . ARG A 1 155 ? -0.459 1.913 -13.093 1.00 93.69 155 ARG A O 1
ATOM 1285 N N . GLU A 1 156 ? 0.490 3.851 -12.482 1.00 94.69 156 GLU A N 1
ATOM 1286 C CA . GLU A 1 156 ? 0.980 4.225 -13.809 1.00 94.69 156 GLU A CA 1
ATOM 1287 C C . GLU A 1 156 ? 2.056 3.253 -14.293 1.00 94.69 156 GLU A C 1
ATOM 1289 O O . GLU A 1 156 ? 1.992 2.793 -15.436 1.00 94.69 156 GLU A O 1
ATOM 1294 N N . LEU A 1 157 ? 3.001 2.871 -13.424 1.00 94.44 157 LEU A N 1
ATOM 1295 C CA . LEU A 1 157 ? 4.010 1.858 -13.738 1.00 94.44 157 LEU A CA 1
ATOM 1296 C C . LEU A 1 157 ? 3.356 0.513 -14.084 1.00 94.44 157 LEU A C 1
ATOM 1298 O O . LEU A 1 157 ? 3.656 -0.070 -15.129 1.00 94.44 157 LEU A O 1
ATOM 1302 N N . GLN A 1 158 ? 2.434 0.043 -13.238 1.00 93.69 158 GLN A N 1
ATOM 1303 C CA . GLN A 1 158 ? 1.710 -1.211 -13.455 1.00 93.69 158 GLN A CA 1
ATOM 1304 C C . GLN A 1 158 ? 0.914 -1.185 -14.769 1.00 93.69 158 GLN A C 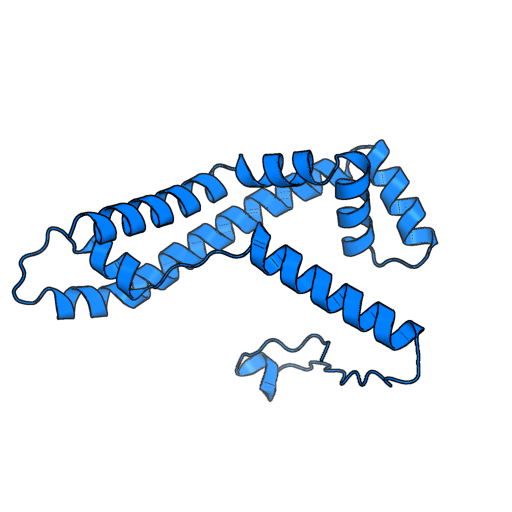1
ATOM 1306 O O . GLN A 1 158 ? 0.994 -2.120 -15.567 1.00 93.69 158 GLN A O 1
ATOM 1311 N N . THR A 1 159 ? 0.188 -0.094 -15.022 1.00 94.50 159 THR A N 1
ATOM 1312 C CA . THR A 1 159 ? -0.618 0.090 -16.237 1.00 94.50 159 THR A CA 1
ATOM 1313 C C . THR A 1 159 ? 0.263 0.122 -17.481 1.00 94.50 159 THR A C 1
ATOM 1315 O O . THR A 1 159 ? -0.015 -0.595 -18.438 1.00 94.50 159 THR A O 1
ATOM 1318 N N . SER A 1 160 ? 1.372 0.863 -17.444 1.00 94.75 160 SER A N 1
ATOM 1319 C CA . SER A 1 160 ? 2.316 0.961 -18.563 1.00 94.75 160 SER A CA 1
ATOM 1320 C C . SER A 1 160 ? 2.912 -0.396 -18.937 1.00 94.75 160 SER A C 1
ATOM 1322 O O . SER A 1 160 ? 3.047 -0.716 -20.118 1.00 94.75 160 SER A O 1
ATOM 1324 N N . ILE A 1 161 ? 3.263 -1.208 -17.936 1.00 94.75 161 ILE A N 1
ATOM 1325 C CA . ILE A 1 161 ? 3.796 -2.558 -18.149 1.00 94.75 161 ILE A CA 1
ATOM 1326 C C . ILE A 1 161 ? 2.718 -3.477 -18.723 1.00 94.75 161 ILE A C 1
ATOM 1328 O O . ILE A 1 161 ? 2.995 -4.202 -19.678 1.00 94.75 161 ILE A O 1
ATOM 1332 N N . ARG A 1 162 ? 1.494 -3.438 -18.181 1.00 94.25 162 ARG A N 1
ATOM 1333 C CA . ARG A 1 162 ? 0.369 -4.235 -18.687 1.00 94.25 162 ARG A CA 1
ATOM 1334 C C . ARG A 1 162 ? 0.062 -3.903 -20.146 1.00 94.25 162 ARG A C 1
ATOM 1336 O O . ARG A 1 162 ? 0.059 -4.803 -20.977 1.00 94.25 162 ARG A O 1
ATOM 1343 N N . GLU A 1 163 ? -0.109 -2.623 -20.469 1.00 94.62 163 GLU A N 1
ATOM 1344 C CA . GLU A 1 163 ? -0.371 -2.176 -21.841 1.00 94.62 163 GLU A CA 1
ATOM 1345 C C . GLU A 1 163 ? 0.762 -2.549 -22.798 1.00 94.62 163 GLU A C 1
ATOM 1347 O O . GLU A 1 163 ? 0.520 -2.911 -23.946 1.00 94.62 163 GLU A O 1
ATOM 1352 N N . TRP A 1 164 ? 2.015 -2.468 -22.347 1.00 94.25 164 TRP A N 1
ATOM 1353 C CA . TRP A 1 164 ? 3.152 -2.904 -23.150 1.00 94.25 164 TRP A CA 1
ATOM 1354 C C . TRP A 1 164 ? 3.109 -4.412 -23.440 1.00 94.25 164 TRP A C 1
ATOM 1356 O O . TRP A 1 164 ? 3.372 -4.802 -24.576 1.00 94.25 164 TRP A O 1
ATOM 1366 N N . LYS A 1 165 ? 2.740 -5.242 -22.455 1.00 92.06 165 LYS A N 1
ATOM 1367 C CA . LYS A 1 165 ? 2.586 -6.697 -22.625 1.00 92.06 165 LYS A CA 1
ATOM 1368 C C . LYS A 1 165 ? 1.424 -7.070 -23.545 1.00 92.06 165 LYS A C 1
ATOM 1370 O O . LYS A 1 165 ? 1.529 -8.064 -24.243 1.00 92.06 165 LYS A O 1
ATOM 1375 N N . GLU A 1 166 ? 0.341 -6.297 -23.548 1.00 92.31 166 GLU A N 1
ATOM 1376 C CA . GLU A 1 166 ? -0.828 -6.531 -24.414 1.00 92.31 166 GLU A CA 1
ATOM 1377 C C . GLU A 1 166 ? -0.592 -6.121 -25.879 1.00 92.31 166 GLU A C 1
ATOM 1379 O O . GLU A 1 166 ? -1.310 -6.568 -26.771 1.00 92.31 166 GLU 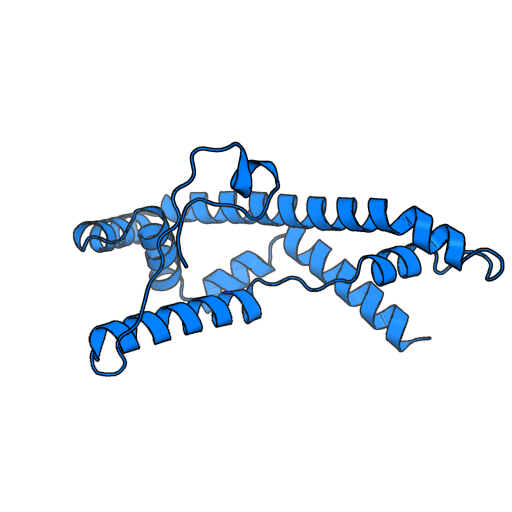A O 1
ATOM 1384 N N . ARG A 1 167 ? 0.396 -5.253 -26.139 1.00 86.44 167 ARG A N 1
ATOM 1385 C CA . ARG A 1 167 ? 0.751 -4.775 -27.488 1.00 86.44 167 ARG A CA 1
ATOM 1386 C C . ARG A 1 167 ? 1.767 -5.662 -28.219 1.00 86.44 167 ARG A C 1
ATOM 1388 O O . ARG A 1 167 ? 1.982 -5.434 -29.410 1.00 86.44 167 ARG A O 1
ATOM 1395 N N . GLY A 1 168 ? 2.440 -6.570 -27.513 1.00 62.00 168 GLY A N 1
ATOM 1396 C CA . GLY A 1 168 ? 3.464 -7.480 -28.046 1.00 62.00 168 GLY A CA 1
ATOM 1397 C C . GLY A 1 168 ? 2.963 -8.909 -28.149 1.00 62.00 168 GLY A C 1
ATOM 1398 O O . GLY A 1 168 ? 3.566 -9.650 -28.953 1.00 62.00 168 GLY A O 1
#

Secondary structure (DSSP, 8-state):
-EES--SSHHHHHTS---EE-----TT-HHHHHHHHHHHHHHHHHHHHT-----HHHHHHHHTTTS-STTHHHHHHHHHHHHHHHHHHHHHHHHHHHHHHHHHHTTSHHHHHHHHHHHHTT--HHHHHHHHHHHHH-HHHHHHHHHTSHHHHHHHHHHHHHHHHHH--

Radius of gyration: 21.02 Å; chains: 1; bounding box: 40×42×56 Å

Foldseek 3Di:
DDWDQDPDPCSVPPDPIDDDDDDQDPVDPVSVVVVVVVVVVVVCCCVQPDADDQLLLLLCLVLVPPDPVCSVVSSVVCSVVSVVVLVVLVVVLVVVLVVVLVVQCPDPQLVVQLVVVVVVVDDNVVSSVVSSCVVCPPVSSSVVSCPDPSNVVSVVSVVSSVVVVVVD